Protein AF-A0A2E4V1V8-F1 (afdb_monomer)

Structure (mmCIF, N/CA/C/O backbone):
data_AF-A0A2E4V1V8-F1
#
_entry.id   AF-A0A2E4V1V8-F1
#
loop_
_atom_site.group_PDB
_atom_site.id
_atom_site.type_symbol
_atom_site.label_atom_id
_atom_site.label_alt_id
_atom_site.label_comp_id
_atom_site.label_asym_id
_atom_site.label_entity_id
_atom_site.label_seq_id
_atom_site.pdbx_PDB_ins_code
_atom_site.Cartn_x
_atom_site.Cartn_y
_atom_site.Cartn_z
_atom_site.occupancy
_atom_site.B_iso_or_equiv
_atom_site.auth_seq_id
_atom_site.auth_comp_id
_atom_site.auth_asym_id
_atom_site.auth_atom_id
_atom_site.pdbx_PDB_model_num
ATOM 1 N N . MET A 1 1 ? 84.608 50.220 -32.077 1.00 39.59 1 MET A N 1
ATOM 2 C CA . MET A 1 1 ? 83.499 50.861 -31.332 1.00 39.59 1 MET A CA 1
ATOM 3 C C . MET A 1 1 ? 82.183 50.387 -31.929 1.00 39.59 1 MET A C 1
ATOM 5 O O . MET A 1 1 ? 81.913 50.661 -33.087 1.00 39.59 1 MET A O 1
ATOM 9 N N . THR A 1 2 ? 81.424 49.592 -31.180 1.00 48.81 2 THR A N 1
ATOM 10 C CA . THR A 1 2 ? 80.242 48.841 -31.634 1.00 48.81 2 THR A CA 1
ATOM 11 C C . THR A 1 2 ? 78.989 49.343 -30.916 1.00 48.81 2 THR A C 1
ATOM 13 O O . THR A 1 2 ? 78.825 49.077 -29.731 1.00 48.81 2 THR A O 1
ATOM 16 N N . LYS A 1 3 ? 78.092 50.048 -31.620 1.00 48.25 3 LYS A N 1
ATOM 17 C CA . LYS A 1 3 ? 76.697 50.330 -31.212 1.00 48.25 3 LYS A CA 1
ATOM 18 C C . LYS A 1 3 ? 75.876 50.609 -32.482 1.00 48.25 3 LYS A C 1
ATOM 20 O O . LYS A 1 3 ? 76.350 51.350 -33.327 1.00 48.25 3 LYS A O 1
ATOM 25 N N . GLY A 1 4 ? 74.676 50.091 -32.718 1.00 43.56 4 GLY A N 1
ATOM 26 C CA . GLY A 1 4 ? 73.880 49.086 -32.028 1.00 43.56 4 GLY A CA 1
ATOM 27 C C . GLY A 1 4 ? 72.972 48.397 -33.056 1.00 43.56 4 GLY A C 1
ATOM 28 O O . GLY A 1 4 ? 72.560 48.998 -34.048 1.00 43.56 4 GLY A O 1
ATOM 29 N N . LYS A 1 5 ? 72.698 47.108 -32.847 1.00 47.44 5 LYS A N 1
ATOM 30 C CA . LYS A 1 5 ? 71.753 46.347 -33.668 1.00 47.44 5 LYS A CA 1
ATOM 31 C C . LYS A 1 5 ? 70.339 46.592 -33.137 1.00 47.44 5 LYS A C 1
ATOM 33 O O . LYS A 1 5 ? 70.083 46.373 -31.957 1.00 47.44 5 LYS A O 1
ATOM 38 N N . LYS A 1 6 ? 69.438 47.043 -34.014 1.00 55.75 6 LYS A N 1
ATOM 39 C CA . LYS A 1 6 ? 67.995 47.130 -33.757 1.00 55.75 6 LYS A CA 1
ATOM 40 C C . LYS A 1 6 ? 67.453 45.732 -33.427 1.00 55.75 6 LYS A C 1
ATOM 42 O O . LYS A 1 6 ? 67.661 44.795 -34.195 1.00 55.75 6 LYS A O 1
ATOM 47 N N . GLN A 1 7 ? 66.770 45.603 -32.292 1.00 52.16 7 GLN A N 1
ATOM 48 C CA . GLN A 1 7 ? 65.955 44.434 -31.958 1.00 52.16 7 GLN A CA 1
ATOM 49 C C . GLN A 1 7 ? 64.766 44.336 -32.928 1.00 52.16 7 GLN A C 1
ATOM 51 O O . GLN A 1 7 ? 64.113 45.352 -33.175 1.00 52.16 7 GLN A O 1
ATOM 56 N N . PRO A 1 8 ? 64.423 43.145 -33.445 1.00 49.66 8 PRO A N 1
ATOM 57 C CA . PRO A 1 8 ? 63.134 42.940 -34.080 1.00 49.66 8 PRO A CA 1
ATOM 58 C C . PRO A 1 8 ? 62.068 42.795 -32.985 1.00 49.66 8 PRO A C 1
ATOM 60 O O . PRO A 1 8 ? 62.047 41.807 -32.250 1.00 49.66 8 PRO A O 1
ATOM 63 N N . SER A 1 9 ? 61.181 43.785 -32.875 1.00 52.84 9 SER A N 1
ATOM 64 C CA . SER A 1 9 ? 59.944 43.653 -32.103 1.00 52.84 9 SER A CA 1
ATOM 65 C C . SER A 1 9 ? 59.024 42.687 -32.848 1.00 52.84 9 SER A C 1
ATOM 67 O O . SER A 1 9 ? 58.473 43.022 -33.896 1.00 52.84 9 SER A O 1
ATOM 69 N N . LYS A 1 10 ? 58.908 41.451 -32.356 1.00 51.06 10 LYS A N 1
ATOM 70 C CA . LYS A 1 10 ? 57.850 40.541 -32.796 1.00 51.06 10 LYS A CA 1
ATOM 71 C C . LYS A 1 10 ? 56.547 41.021 -32.165 1.00 51.06 10 LYS A C 1
ATOM 73 O O . LYS A 1 10 ? 56.337 40.819 -30.973 1.00 51.06 10 LYS A O 1
ATOM 78 N N . GLU A 1 11 ? 55.671 41.619 -32.968 1.00 54.16 11 GLU A N 1
ATOM 79 C CA . GLU A 1 11 ? 54.255 41.738 -32.619 1.00 54.16 11 GLU A CA 1
ATOM 80 C C . GLU A 1 11 ? 53.691 40.336 -32.370 1.00 54.16 11 GLU A C 1
ATOM 82 O O . GLU A 1 11 ? 53.541 39.518 -33.284 1.00 54.16 11 GLU A O 1
ATOM 87 N N . ILE A 1 12 ? 53.385 40.044 -31.110 1.00 51.62 12 ILE A N 1
ATOM 88 C CA . ILE A 1 12 ? 52.650 38.845 -30.730 1.00 51.62 12 ILE A CA 1
ATOM 89 C C . ILE A 1 12 ? 51.183 39.130 -31.052 1.00 51.62 12 ILE A C 1
ATOM 91 O O . ILE A 1 12 ? 50.457 39.697 -30.238 1.00 51.62 12 ILE A O 1
ATOM 95 N N . LYS A 1 13 ? 50.728 38.745 -32.248 1.00 56.00 13 LYS A N 1
ATOM 96 C CA . LYS A 1 13 ? 49.289 38.631 -32.512 1.00 56.00 13 LYS A CA 1
ATOM 97 C C . LYS A 1 13 ? 48.747 37.512 -31.628 1.00 56.00 13 LYS A C 1
ATOM 99 O O . LYS A 1 13 ? 49.014 36.336 -31.880 1.00 56.00 13 LYS A O 1
ATOM 104 N N . SER A 1 14 ? 48.019 37.874 -30.575 1.00 54.44 14 SER A N 1
ATOM 105 C CA . SER A 1 14 ? 47.290 36.909 -29.762 1.00 54.44 14 SER A CA 1
ATOM 106 C C . SER A 1 14 ? 46.257 36.214 -30.651 1.00 54.44 14 SER A C 1
ATOM 108 O O . SER A 1 14 ? 45.381 36.832 -31.253 1.00 54.44 14 SER A O 1
ATOM 110 N N . LYS A 1 15 ? 46.398 34.898 -30.794 1.00 56.84 15 LYS A N 1
ATOM 111 C CA . LYS A 1 15 ? 45.421 34.068 -31.490 1.00 56.84 15 LYS A CA 1
ATOM 112 C C . LYS A 1 15 ? 44.255 33.868 -30.526 1.00 56.84 15 LYS A C 1
ATOM 114 O O . LYS A 1 15 ? 44.329 33.045 -29.621 1.00 56.84 15 LYS A O 1
ATOM 119 N N . THR A 1 16 ? 43.227 34.702 -30.645 1.00 59.53 16 THR A N 1
ATOM 120 C CA . THR A 1 16 ? 42.048 34.630 -29.779 1.00 59.53 16 THR A CA 1
ATOM 121 C C . THR A 1 16 ? 41.266 33.360 -30.110 1.00 59.53 16 THR A C 1
ATOM 123 O O . THR A 1 16 ? 40.600 33.286 -31.142 1.00 59.53 16 THR A O 1
ATOM 126 N N . ASP A 1 17 ? 41.344 32.351 -29.241 1.00 64.06 17 ASP A N 1
ATOM 127 C CA . ASP A 1 17 ? 40.591 31.096 -29.355 1.00 64.06 17 ASP A CA 1
ATOM 128 C C . ASP A 1 17 ? 39.102 31.314 -29.013 1.00 64.06 17 ASP A C 1
ATOM 130 O O . ASP A 1 17 ? 38.576 30.886 -27.983 1.00 64.06 17 ASP A O 1
ATOM 134 N N . ASN A 1 18 ? 38.405 31.986 -29.926 1.00 64.00 18 ASN A N 1
ATOM 135 C CA . ASN A 1 18 ? 36.972 32.305 -29.916 1.00 64.00 18 ASN A CA 1
ATOM 136 C C . ASN A 1 18 ? 36.032 31.090 -29.762 1.00 64.00 18 ASN A C 1
ATOM 138 O O . ASN A 1 18 ? 34.870 31.248 -29.383 1.00 64.00 18 ASN A O 1
ATOM 142 N N . LYS A 1 19 ? 36.526 29.869 -30.001 1.00 70.50 19 LYS A N 1
ATOM 143 C CA . LYS A 1 19 ? 35.759 28.621 -29.847 1.00 70.50 19 LYS A CA 1
ATOM 144 C C . LYS A 1 19 ? 35.296 28.379 -28.410 1.00 70.50 19 LYS A C 1
ATOM 146 O O . LYS A 1 19 ? 34.193 27.880 -28.205 1.00 70.50 19 LYS A O 1
ATOM 151 N N . LYS A 1 20 ? 36.110 28.748 -27.413 1.00 72.06 20 LYS A N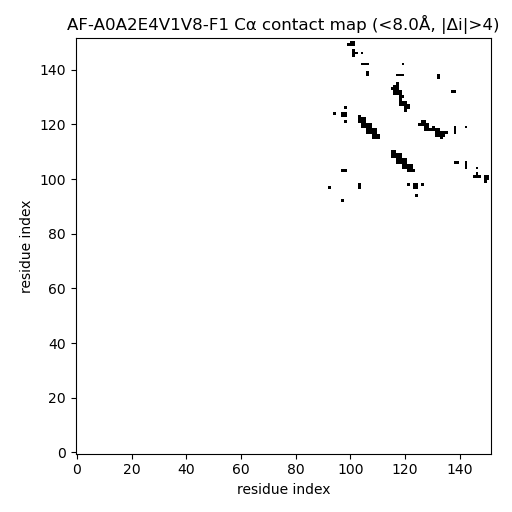 1
ATOM 152 C CA . LYS A 1 20 ? 35.753 28.568 -25.995 1.00 72.06 20 LYS A CA 1
ATOM 153 C C . LYS A 1 20 ? 34.647 29.538 -25.582 1.00 72.06 20 LYS A C 1
ATOM 155 O O . LYS A 1 20 ? 33.688 29.125 -24.944 1.00 72.06 20 LYS A O 1
ATOM 160 N N . THR A 1 21 ? 34.728 30.794 -26.016 1.00 76.88 21 THR A N 1
ATOM 161 C CA . THR A 1 21 ? 33.685 31.804 -25.776 1.00 76.88 21 THR A CA 1
ATOM 162 C C . THR A 1 21 ? 32.359 31.406 -26.420 1.00 76.88 21 THR A C 1
ATOM 164 O O . THR A 1 21 ? 31.319 31.491 -25.774 1.00 76.88 21 THR A O 1
ATOM 167 N N . PHE A 1 22 ? 32.392 30.898 -27.656 1.00 79.31 22 PHE A N 1
ATOM 168 C CA . PHE A 1 22 ? 31.198 30.384 -28.330 1.00 79.31 22 PHE A CA 1
ATOM 169 C C . PHE A 1 22 ? 30.562 29.208 -27.569 1.00 79.31 22 PHE A C 1
ATOM 171 O O . PHE A 1 22 ? 29.348 29.182 -27.375 1.00 79.31 22 PHE A O 1
ATOM 178 N N . LEU A 1 23 ? 31.380 28.281 -27.056 1.00 81.75 23 LEU A N 1
ATOM 179 C CA . LEU A 1 23 ? 30.907 27.158 -26.243 1.00 81.75 23 LEU A CA 1
ATOM 180 C C . LEU A 1 23 ? 30.191 27.628 -24.965 1.00 81.75 23 LEU A C 1
ATOM 182 O O . LEU A 1 23 ? 29.126 27.107 -24.637 1.00 81.75 23 LEU A O 1
ATOM 186 N N . PHE A 1 24 ? 30.734 28.636 -24.275 1.00 83.94 24 PHE A N 1
ATOM 187 C CA . PHE A 1 24 ? 30.090 29.217 -23.092 1.00 83.94 24 PHE A CA 1
ATOM 188 C C . PHE A 1 24 ? 28.742 29.867 -23.424 1.00 83.94 24 PHE A C 1
ATOM 190 O O . PHE A 1 24 ? 27.778 29.672 -22.687 1.00 83.94 24 PHE A O 1
ATOM 197 N N . ILE A 1 25 ? 28.644 30.580 -24.550 1.00 85.12 25 ILE A N 1
ATOM 198 C CA . ILE A 1 25 ? 27.388 31.205 -24.991 1.00 85.12 25 ILE A CA 1
ATOM 199 C C . ILE A 1 25 ? 26.326 30.137 -25.293 1.00 85.12 25 ILE A C 1
ATOM 201 O O . ILE A 1 25 ? 25.189 30.254 -24.829 1.00 85.12 25 ILE A O 1
ATOM 205 N N . CYS A 1 26 ? 26.690 29.060 -25.997 1.00 84.25 26 CYS A N 1
ATOM 206 C CA . CYS A 1 26 ? 25.779 27.938 -26.238 1.00 84.25 26 CYS A CA 1
ATOM 207 C C . CYS A 1 26 ? 25.318 27.272 -24.934 1.00 84.25 26 CYS A C 1
ATOM 209 O O . CYS A 1 26 ? 24.136 26.957 -24.798 1.00 84.25 26 CYS A O 1
ATOM 211 N N . LEU A 1 27 ? 26.215 27.094 -23.960 1.00 87.44 27 LEU A N 1
ATOM 212 C CA . LEU A 1 27 ? 25.874 26.477 -22.677 1.00 87.44 27 LEU A CA 1
ATOM 213 C C . LEU A 1 27 ? 24.867 27.324 -21.879 1.00 87.44 27 LEU A C 1
ATOM 215 O O . LEU A 1 27 ? 23.906 26.784 -21.329 1.00 87.44 27 LEU A O 1
ATOM 219 N N . ILE A 1 28 ? 25.045 28.650 -21.871 1.00 89.69 28 ILE A N 1
ATOM 220 C CA . ILE A 1 28 ? 24.124 29.589 -21.211 1.00 89.69 28 ILE A CA 1
ATOM 221 C C . ILE A 1 28 ? 22.740 29.548 -21.872 1.00 89.69 28 ILE A C 1
ATOM 223 O O . ILE A 1 28 ? 21.731 29.501 -21.168 1.00 89.69 28 ILE A O 1
ATOM 227 N N . LEU A 1 29 ? 22.673 29.498 -23.208 1.00 88.69 29 LEU A N 1
ATOM 228 C CA . LEU A 1 29 ? 21.404 29.410 -23.941 1.00 88.69 29 LEU A CA 1
ATOM 229 C C . LEU A 1 29 ? 20.640 28.115 -23.634 1.00 88.69 29 LEU A C 1
ATOM 231 O O . LEU A 1 29 ? 19.439 28.162 -23.368 1.00 88.69 29 LEU A O 1
ATOM 235 N N . ILE A 1 30 ? 21.328 26.970 -23.615 1.00 88.31 30 ILE A N 1
ATOM 236 C CA . ILE A 1 30 ? 20.711 25.669 -23.302 1.00 88.31 30 ILE A CA 1
ATOM 237 C C . ILE A 1 30 ? 20.197 25.653 -21.856 1.00 88.31 30 ILE A C 1
ATOM 239 O O . ILE A 1 30 ? 19.065 25.233 -21.606 1.00 88.31 30 ILE A O 1
ATOM 243 N N . SER A 1 31 ? 20.988 26.170 -20.910 1.00 85.75 31 SER A N 1
ATOM 244 C CA . SER A 1 31 ? 20.575 26.283 -19.507 1.00 85.75 31 SER A CA 1
ATOM 245 C C . SER A 1 31 ? 19.377 27.223 -19.331 1.00 85.75 31 SER A C 1
ATOM 247 O O . SER A 1 31 ? 18.470 26.923 -18.553 1.00 85.75 31 SER A O 1
ATOM 249 N N . GLY A 1 32 ? 19.346 28.344 -20.058 1.00 85.94 32 GLY A N 1
ATOM 250 C CA . GLY A 1 32 ? 18.235 29.296 -20.028 1.00 85.94 32 GLY A CA 1
ATOM 251 C C . GLY A 1 32 ? 16.935 28.693 -20.562 1.00 85.94 32 GLY A C 1
ATOM 252 O O . GLY A 1 32 ? 15.891 28.805 -19.919 1.00 85.94 32 GLY A O 1
ATOM 253 N N . LEU A 1 33 ? 16.997 27.982 -21.692 1.00 88.44 33 LEU A N 1
ATOM 254 C CA . LEU A 1 33 ? 15.836 27.298 -22.271 1.00 88.44 33 LEU A CA 1
ATOM 255 C C . LEU A 1 33 ? 15.286 26.207 -21.342 1.00 88.44 33 LEU A C 1
ATOM 257 O O . LEU A 1 33 ? 14.069 26.108 -21.177 1.00 88.44 33 LEU A O 1
ATOM 261 N N . ALA A 1 34 ? 16.157 25.431 -20.689 1.00 86.69 34 ALA A N 1
ATOM 262 C CA . ALA A 1 34 ? 15.745 24.417 -19.719 1.00 86.69 34 ALA A CA 1
ATOM 263 C C . ALA A 1 34 ? 15.035 25.032 -18.499 1.00 86.69 34 ALA A C 1
ATOM 265 O O . ALA A 1 34 ? 13.995 24.528 -18.069 1.00 86.69 34 ALA A O 1
ATOM 266 N N . ALA A 1 35 ? 15.545 26.150 -17.973 1.00 84.75 35 ALA A N 1
ATOM 267 C CA . ALA A 1 35 ? 14.912 26.865 -16.866 1.00 84.75 35 ALA A CA 1
ATOM 268 C C . ALA A 1 35 ? 13.527 27.416 -17.251 1.00 84.75 35 ALA A C 1
ATOM 270 O O . ALA A 1 35 ? 12.564 27.243 -16.504 1.00 84.75 35 ALA A O 1
ATOM 271 N N . ILE A 1 36 ? 13.396 28.014 -18.441 1.00 83.88 36 ILE A N 1
ATOM 272 C CA . ILE A 1 36 ? 12.108 28.515 -18.950 1.00 83.88 36 ILE A CA 1
ATOM 273 C C . ILE A 1 36 ? 11.114 27.362 -19.151 1.00 83.88 36 ILE A C 1
ATOM 275 O O . ILE A 1 36 ? 9.944 27.492 -18.788 1.00 83.88 36 ILE A O 1
ATOM 279 N N . TYR A 1 37 ? 11.566 26.221 -19.677 1.00 86.12 37 TYR A N 1
ATOM 280 C CA . TYR A 1 37 ? 10.733 25.027 -19.845 1.00 86.12 37 TYR A CA 1
ATOM 281 C C . TYR A 1 37 ? 10.219 24.486 -18.502 1.00 86.12 37 TYR A C 1
ATOM 283 O O . TYR A 1 37 ? 9.035 24.175 -18.380 1.00 86.12 37 TYR A O 1
ATOM 291 N N . LEU A 1 38 ? 11.072 24.438 -17.474 1.00 79.25 38 LEU A N 1
ATOM 292 C CA . LEU A 1 38 ? 10.676 24.025 -16.123 1.00 79.25 38 LEU A CA 1
ATOM 293 C C . LEU A 1 38 ? 9.661 24.981 -15.486 1.00 79.25 38 LEU A C 1
ATOM 295 O O . LEU A 1 38 ? 8.727 24.522 -14.834 1.00 79.25 38 LEU A O 1
ATOM 299 N N . ILE A 1 39 ? 9.811 26.293 -15.688 1.00 78.94 39 ILE A N 1
ATOM 300 C CA . ILE A 1 39 ? 8.860 27.291 -15.173 1.00 78.94 39 ILE A CA 1
ATOM 301 C C . ILE A 1 39 ? 7.512 27.171 -15.889 1.00 78.94 39 ILE A C 1
ATOM 303 O O . ILE A 1 39 ? 6.471 27.162 -15.236 1.00 78.94 39 ILE A O 1
ATOM 307 N N . LYS A 1 40 ? 7.518 27.037 -17.220 1.00 76.19 40 LYS A N 1
ATOM 308 C CA . LYS A 1 40 ? 6.293 26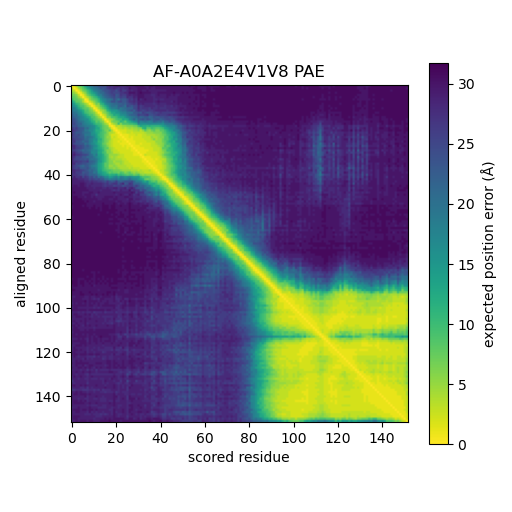.951 -18.028 1.00 76.19 40 LYS A CA 1
ATOM 309 C C . LYS A 1 40 ? 5.515 25.656 -17.785 1.00 76.19 40 LYS A C 1
ATOM 311 O O . LYS A 1 40 ? 4.289 25.667 -17.827 1.00 76.19 40 LYS A O 1
ATOM 316 N N . ASN A 1 41 ? 6.221 24.565 -17.499 1.00 70.00 41 ASN A N 1
ATOM 317 C CA . ASN A 1 41 ? 5.614 23.266 -17.217 1.00 70.00 41 ASN A CA 1
ATOM 318 C C . ASN A 1 41 ? 5.399 23.011 -15.727 1.00 70.00 41 ASN A C 1
ATOM 320 O O . ASN A 1 41 ? 5.002 21.904 -15.358 1.00 70.00 41 ASN A O 1
ATOM 324 N N . LYS A 1 42 ? 5.659 24.000 -14.863 1.00 65.62 42 LYS A N 1
ATOM 325 C CA . LYS A 1 42 ? 5.340 23.871 -13.447 1.00 65.62 42 LYS A CA 1
ATOM 326 C C . LYS A 1 42 ? 3.815 23.741 -13.337 1.00 65.62 42 LYS A C 1
ATOM 328 O O . LYS A 1 42 ? 3.107 24.673 -13.723 1.00 65.62 42 LYS A O 1
ATOM 333 N N . PRO A 1 43 ? 3.278 22.606 -12.857 1.00 58.81 43 PRO A N 1
ATOM 334 C CA . PRO A 1 43 ? 1.846 22.493 -12.652 1.00 58.81 43 PRO A CA 1
ATOM 335 C C . PRO A 1 43 ? 1.439 23.561 -11.637 1.00 58.81 43 PRO A C 1
ATOM 337 O O . PRO A 1 43 ? 2.063 23.682 -10.582 1.00 58.81 43 PRO A O 1
ATOM 340 N N . SER A 1 44 ? 0.429 24.363 -11.982 1.00 57.72 44 SER A N 1
ATOM 341 C CA . SER A 1 44 ? -0.208 25.284 -11.043 1.00 57.72 44 SER A CA 1
ATOM 342 C C . SER A 1 44 ? -0.551 24.491 -9.782 1.00 57.72 44 SER A C 1
ATOM 344 O O . SER A 1 44 ? -1.297 23.510 -9.854 1.00 57.72 44 SER A O 1
ATOM 346 N N . GLU A 1 45 ? 0.043 24.866 -8.646 1.00 56.50 45 GLU A N 1
ATOM 347 C CA . GLU A 1 45 ? -0.405 24.398 -7.341 1.00 56.50 45 GLU A CA 1
ATOM 348 C C . GLU A 1 45 ? -1.851 24.867 -7.196 1.00 56.50 45 GLU A C 1
ATOM 350 O O . GLU A 1 45 ? -2.134 26.010 -6.840 1.00 56.50 45 GLU A O 1
ATOM 355 N N . LYS A 1 46 ? -2.791 23.985 -7.546 1.00 49.12 46 LYS A N 1
ATOM 356 C CA . LYS A 1 46 ? -4.180 24.145 -7.153 1.00 49.12 46 LYS A CA 1
ATOM 357 C C . LYS A 1 46 ? -4.177 24.103 -5.634 1.00 49.12 46 LYS A C 1
ATOM 359 O O . LYS A 1 46 ? -4.097 23.023 -5.051 1.00 49.12 46 LYS A O 1
ATOM 364 N N . ASN A 1 47 ? -4.261 25.273 -5.010 1.00 52.66 47 ASN A N 1
ATOM 365 C CA . ASN A 1 47 ? -4.733 25.394 -3.642 1.00 52.66 47 ASN A CA 1
ATOM 366 C C . ASN A 1 47 ? -6.083 24.672 -3.599 1.00 52.66 47 ASN A C 1
ATOM 368 O O . ASN A 1 47 ? -7.078 25.172 -4.122 1.00 52.66 47 ASN A O 1
ATOM 372 N N . GLN A 1 48 ? -6.102 23.445 -3.077 1.00 44.94 48 GLN A N 1
ATOM 373 C CA . GLN A 1 48 ? -7.346 22.765 -2.752 1.00 44.94 48 GLN A CA 1
ATOM 374 C C . GLN A 1 48 ? -7.970 23.547 -1.599 1.00 44.94 48 GLN A C 1
ATOM 376 O O . GLN A 1 48 ? -7.646 23.317 -0.437 1.00 44.94 48 GLN A O 1
ATOM 381 N N . SER A 1 49 ? -8.834 24.505 -1.937 1.00 47.28 49 SER A N 1
ATOM 382 C CA . SER A 1 49 ? -9.863 24.957 -1.014 1.00 47.28 49 SER A CA 1
ATOM 383 C C . SER A 1 49 ? -10.794 23.771 -0.820 1.00 47.28 49 SER A C 1
ATOM 385 O O . SER A 1 49 ? -11.445 23.323 -1.763 1.00 47.28 49 SER A O 1
ATOM 387 N N . PHE A 1 50 ? -10.776 23.196 0.375 1.00 47.12 50 PHE A N 1
ATOM 388 C CA . PHE A 1 50 ? -11.862 22.334 0.799 1.00 47.12 50 PHE A CA 1
ATOM 389 C C . PHE A 1 50 ? -12.995 23.271 1.200 1.00 47.12 50 PHE A C 1
ATOM 391 O O . PHE A 1 50 ? -12.906 23.910 2.248 1.00 47.12 50 PHE A O 1
ATOM 398 N N . ASP A 1 51 ? -14.025 23.367 0.361 1.00 43.03 51 ASP A N 1
ATOM 399 C CA . ASP A 1 51 ? -15.320 23.853 0.820 1.00 43.03 51 ASP A CA 1
ATOM 400 C C . ASP A 1 51 ? -15.784 22.892 1.915 1.00 43.03 51 ASP A C 1
ATOM 402 O O . ASP A 1 51 ? -16.013 21.701 1.693 1.00 43.03 51 ASP A O 1
ATOM 406 N N . ILE A 1 52 ? -15.792 23.396 3.144 1.00 43.06 52 ILE A N 1
ATOM 407 C CA . ILE A 1 52 ? -16.452 22.735 4.256 1.00 43.06 52 ILE A CA 1
ATOM 408 C C . ILE A 1 52 ? -17.923 23.072 4.062 1.00 43.06 52 ILE A C 1
ATOM 410 O O . ILE A 1 52 ? -18.338 24.183 4.386 1.00 43.06 52 ILE A O 1
ATOM 414 N N . ASP A 1 53 ? -18.684 22.130 3.506 1.00 40.56 53 ASP A N 1
ATOM 415 C CA . ASP A 1 53 ? -20.142 22.209 3.516 1.00 40.56 53 ASP A CA 1
ATOM 416 C C . ASP A 1 53 ? -20.598 22.503 4.958 1.00 40.56 53 ASP A C 1
ATOM 418 O O . ASP A 1 53 ? -20.228 21.756 5.880 1.00 40.56 53 ASP A O 1
ATOM 422 N N . PRO A 1 54 ? -21.362 23.585 5.207 1.00 45.03 54 PRO A N 1
ATOM 423 C CA . PRO A 1 54 ? -22.020 23.751 6.487 1.00 45.03 54 PRO A CA 1
ATOM 424 C C . PRO A 1 54 ? -23.002 22.591 6.620 1.00 45.03 54 PRO A C 1
ATOM 426 O O . PRO A 1 54 ? -23.952 22.470 5.854 1.00 4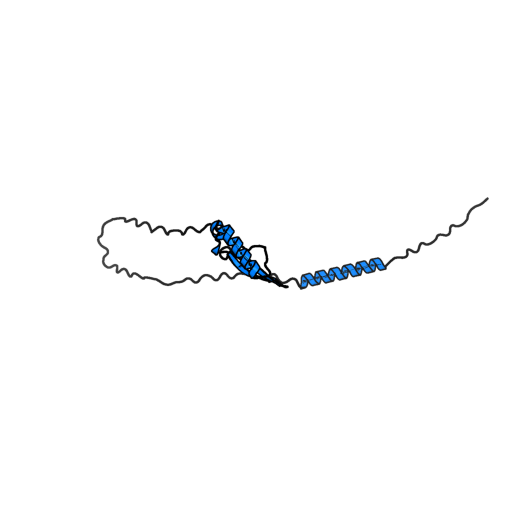5.03 54 PRO A O 1
ATOM 429 N N . ILE A 1 55 ? -22.713 21.700 7.568 1.00 45.72 55 ILE A N 1
ATOM 430 C CA . ILE A 1 55 ? -23.595 20.603 7.954 1.00 45.72 55 ILE A CA 1
ATOM 431 C C . ILE A 1 55 ? -24.977 21.202 8.186 1.00 45.72 55 ILE A C 1
ATOM 433 O O . ILE A 1 55 ? -25.145 22.031 9.081 1.00 45.72 55 ILE A O 1
ATOM 437 N N . GLU A 1 56 ? -25.915 20.780 7.341 1.00 38.53 56 GLU A N 1
ATOM 438 C CA . GLU A 1 56 ? -27.329 21.108 7.402 1.00 38.53 56 GLU A CA 1
ATOM 439 C C . GLU A 1 56 ? -27.814 21.050 8.853 1.00 38.53 56 GLU A C 1
ATOM 441 O O . GLU A 1 56 ? -27.711 20.025 9.538 1.00 38.53 56 GLU A O 1
ATOM 446 N N . GLU A 1 57 ? -28.337 22.182 9.323 1.00 40.16 57 GLU A N 1
ATOM 447 C CA . GLU A 1 57 ? -29.238 22.228 10.460 1.00 40.16 57 GLU A CA 1
ATOM 448 C C . GLU A 1 57 ? -30.400 21.279 10.170 1.00 40.16 57 GLU A C 1
ATOM 450 O O . GLU A 1 57 ? -31.338 21.603 9.443 1.00 40.16 57 GLU A O 1
ATOM 455 N N . ILE A 1 58 ? -30.361 20.093 10.773 1.00 35.66 58 ILE A N 1
ATOM 456 C CA . ILE A 1 58 ? -31.562 19.285 10.955 1.00 35.66 58 ILE A CA 1
ATOM 457 C C . ILE A 1 58 ? -32.374 19.978 12.052 1.00 35.66 58 ILE A C 1
ATOM 459 O O . ILE A 1 58 ? -32.313 19.634 13.234 1.00 35.66 58 ILE A O 1
ATOM 463 N N . SER A 1 59 ? -33.099 21.011 11.627 1.00 44.72 59 SER A N 1
ATOM 464 C CA . SER A 1 59 ? -34.368 21.406 12.215 1.00 44.72 59 SER A CA 1
ATOM 465 C C . SER A 1 59 ? -35.327 20.228 12.073 1.00 44.72 59 SER A C 1
ATOM 467 O O . SER A 1 59 ? -35.471 19.690 10.976 1.00 44.72 59 SER A O 1
ATOM 469 N N . ASN A 1 60 ? -35.888 19.778 13.196 1.00 42.28 60 ASN A N 1
ATOM 470 C CA . ASN A 1 60 ? -37.256 19.273 13.351 1.00 42.28 60 ASN A CA 1
ATOM 471 C C . ASN A 1 60 ? -37.359 18.545 14.694 1.00 42.28 60 ASN A C 1
ATOM 473 O O . ASN A 1 60 ? -36.884 17.418 14.835 1.00 42.28 60 ASN A O 1
ATOM 477 N N . ASN A 1 61 ? -37.945 19.226 15.682 1.00 37.56 61 ASN A N 1
ATOM 478 C CA . ASN A 1 61 ? -38.987 18.707 16.576 1.00 37.56 61 ASN A CA 1
ATOM 479 C C . ASN A 1 61 ? -39.329 19.789 17.612 1.00 37.56 61 ASN A C 1
ATOM 481 O O . ASN A 1 61 ? -38.971 19.687 18.786 1.00 37.56 61 ASN A O 1
ATOM 485 N N . ASP A 1 62 ? -40.038 20.825 17.162 1.00 34.50 62 ASP A N 1
ATOM 486 C CA . ASP A 1 62 ? -40.773 21.715 18.057 1.00 34.50 62 ASP A CA 1
ATOM 487 C C . ASP A 1 62 ? -41.989 20.959 18.604 1.00 34.50 62 ASP A C 1
ATOM 489 O O . ASP A 1 62 ? -43.014 20.796 17.945 1.00 34.50 62 ASP A O 1
ATOM 493 N N . SER A 1 63 ? -41.871 20.481 19.839 1.00 41.53 63 SER A N 1
ATOM 494 C CA . SER A 1 63 ? -43.026 20.163 20.674 1.00 41.53 63 SER A CA 1
ATOM 495 C C . SER A 1 63 ? -43.500 21.468 21.311 1.00 41.53 63 SER A C 1
ATOM 497 O O . SER A 1 63 ? -43.054 21.829 22.402 1.00 41.53 63 SER A O 1
ATOM 499 N N . ILE A 1 64 ? -44.401 22.182 20.636 1.00 45.16 64 ILE A N 1
ATOM 500 C CA . ILE A 1 64 ? -45.155 23.281 21.247 1.00 45.16 64 ILE A CA 1
ATOM 501 C C . ILE A 1 64 ? -46.060 22.666 22.319 1.00 45.16 64 ILE A C 1
ATOM 503 O O . ILE A 1 64 ? -47.071 22.041 22.009 1.00 45.16 64 ILE A O 1
ATOM 507 N N . ILE A 1 65 ? -45.688 22.826 23.589 1.00 50.28 65 ILE A N 1
ATOM 508 C CA . ILE A 1 65 ? -46.589 22.571 24.714 1.00 50.28 65 ILE A CA 1
ATOM 509 C C . ILE A 1 65 ? -47.345 23.878 24.955 1.00 50.28 65 ILE A C 1
ATOM 511 O O . ILE A 1 65 ? -46.814 24.818 25.545 1.00 50.28 65 ILE A O 1
ATOM 515 N N . THR A 1 66 ? -48.579 23.955 24.467 1.00 45.50 66 THR A N 1
ATOM 516 C CA . THR A 1 66 ? -49.547 24.978 24.866 1.00 45.50 66 THR A CA 1
ATOM 517 C C . THR A 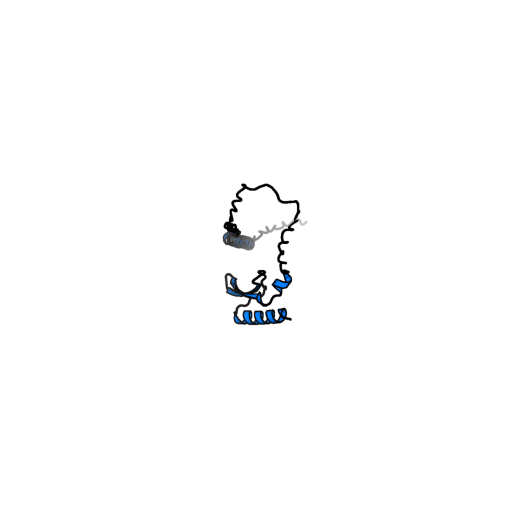1 66 ? -49.941 24.730 26.321 1.00 45.50 66 THR A C 1
ATOM 519 O O . THR A 1 66 ? -50.703 23.817 26.626 1.00 45.50 66 THR A O 1
ATOM 522 N N . ILE A 1 67 ? -49.389 25.526 27.237 1.00 48.22 67 ILE A N 1
ATOM 523 C CA . ILE A 1 67 ? -49.813 25.538 28.640 1.00 48.22 67 ILE A CA 1
ATOM 524 C C . ILE A 1 67 ? -51.029 26.466 28.738 1.00 48.22 67 ILE A C 1
ATOM 526 O O . ILE A 1 67 ? -50.904 27.679 28.584 1.00 48.22 67 ILE A O 1
ATOM 530 N N . ASP A 1 68 ? -52.202 25.879 28.965 1.00 42.22 68 ASP A N 1
ATOM 531 C CA . ASP A 1 68 ? -53.435 26.584 29.323 1.00 42.22 68 ASP A CA 1
ATOM 532 C C . ASP A 1 68 ? -53.265 27.198 30.726 1.00 42.22 68 ASP A C 1
ATOM 534 O O . ASP A 1 68 ? -53.083 26.493 31.720 1.00 42.22 68 ASP A O 1
ATOM 538 N N . THR A 1 69 ? -53.241 28.528 30.810 1.00 49.88 69 THR A N 1
ATOM 539 C CA . THR A 1 69 ? -52.919 29.299 32.024 1.00 49.88 69 THR A CA 1
ATOM 540 C C . THR A 1 69 ? -54.109 29.516 32.964 1.00 49.88 69 THR A C 1
ATOM 542 O O . THR A 1 69 ? -54.046 30.351 33.865 1.00 49.88 69 THR A O 1
ATOM 545 N N . SER A 1 70 ? -55.200 28.763 32.828 1.00 48.12 70 SER A N 1
ATOM 546 C CA . SER A 1 70 ? -56.443 29.039 33.564 1.00 48.12 70 SER A CA 1
ATOM 547 C C . SER A 1 70 ? -56.496 28.579 35.033 1.00 48.12 70 SER A C 1
ATOM 549 O O . SER A 1 70 ? -57.503 28.820 35.698 1.00 48.12 70 SER A O 1
ATOM 551 N N . LYS A 1 71 ? -55.441 27.974 35.602 1.00 49.44 71 LYS A N 1
ATOM 552 C CA . LYS A 1 71 ? -55.416 27.586 37.031 1.00 49.44 71 LYS A CA 1
ATOM 553 C C . LYS A 1 71 ? -54.047 27.772 37.677 1.00 49.44 71 LYS A C 1
ATOM 555 O O . LYS A 1 71 ? -53.378 26.814 38.047 1.00 49.44 71 LYS A O 1
ATOM 560 N N . LEU A 1 72 ? -53.644 29.026 37.843 1.00 45.25 72 LEU A N 1
ATOM 561 C CA . LEU A 1 72 ? -52.502 29.390 38.675 1.00 45.25 72 LEU A CA 1
ATOM 562 C C . LEU A 1 72 ? -53.012 29.857 40.039 1.00 45.25 72 LEU A C 1
ATOM 564 O O . LEU A 1 72 ? -53.188 31.049 40.241 1.00 45.25 72 LEU A O 1
ATOM 568 N N . ASN A 1 73 ? -53.317 28.931 40.947 1.00 46.25 73 ASN A N 1
ATOM 569 C CA . ASN A 1 73 ? -53.368 29.219 42.380 1.00 46.25 73 ASN A CA 1
ATOM 570 C C . ASN A 1 73 ? -53.269 27.911 43.162 1.00 46.25 73 ASN A C 1
ATOM 572 O O . ASN A 1 73 ? -54.097 27.026 42.979 1.00 46.25 73 ASN A O 1
ATOM 576 N N . GLN A 1 74 ? -52.289 27.874 44.068 1.00 49.16 74 GLN A N 1
ATOM 577 C CA . GLN A 1 74 ? -51.921 26.774 44.963 1.00 49.16 74 GLN A CA 1
ATOM 578 C C . GLN A 1 74 ? -51.125 25.661 44.278 1.00 49.16 74 GLN A C 1
ATOM 580 O O . GLN A 1 74 ? -51.692 24.813 43.607 1.00 49.16 74 GLN A O 1
ATOM 585 N N . ILE A 1 75 ? -49.806 25.667 44.481 1.00 39.00 75 ILE A N 1
ATOM 586 C CA . ILE A 1 75 ? -49.085 24.577 45.153 1.00 39.00 75 ILE A CA 1
ATOM 587 C C . ILE A 1 75 ? -47.729 25.130 45.624 1.00 39.00 75 ILE A C 1
ATOM 589 O O . ILE A 1 75 ? -46.939 25.681 44.863 1.00 39.00 75 ILE A O 1
ATOM 593 N N . GLU A 1 76 ? -47.601 25.048 46.940 1.00 37.50 76 GLU A N 1
ATOM 594 C CA . GLU A 1 76 ? -46.449 24.927 47.828 1.00 37.50 76 GLU A CA 1
ATOM 595 C C . GLU A 1 76 ? -45.032 24.826 47.232 1.00 37.50 76 GLU A C 1
ATOM 597 O O . GLU A 1 76 ? -44.751 24.140 46.253 1.00 37.50 76 GLU A O 1
ATOM 602 N N . VAL A 1 77 ? -44.129 25.515 47.928 1.00 48.44 77 VAL A N 1
ATOM 603 C CA . VAL A 1 77 ? -42.683 25.564 47.728 1.00 48.44 77 VAL A CA 1
ATOM 604 C C . VAL A 1 77 ? -42.067 24.188 47.976 1.00 48.44 77 VAL A C 1
ATOM 606 O O . VAL A 1 77 ? -41.901 23.775 49.118 1.00 48.44 77 VAL A O 1
ATOM 609 N N . GLU A 1 78 ? -41.617 23.531 46.915 1.00 39.91 78 GLU A N 1
ATOM 610 C CA . GLU A 1 78 ? -40.497 22.598 46.997 1.00 39.91 78 GLU A CA 1
ATOM 611 C C . GLU A 1 78 ? -39.584 22.880 45.800 1.00 39.91 78 GLU A C 1
ATOM 613 O O . GLU A 1 78 ? -39.874 22.515 44.659 1.00 39.91 78 GLU A O 1
ATOM 618 N N . GLU A 1 79 ? -38.488 23.608 46.042 1.00 46.12 79 GLU A N 1
ATOM 619 C CA . GLU A 1 79 ? -37.405 23.771 45.073 1.00 46.12 79 GLU A CA 1
ATOM 620 C C . GLU A 1 79 ? -36.748 22.404 44.829 1.00 46.12 79 GLU A C 1
ATOM 622 O O . GLU A 1 79 ? -35.688 22.068 45.361 1.00 46.12 79 GLU A O 1
ATOM 627 N N . LEU A 1 80 ? -37.368 21.593 43.975 1.00 43.06 80 LEU A N 1
ATOM 628 C CA . LEU A 1 80 ? -36.689 20.505 43.296 1.00 43.06 80 LEU A CA 1
ATOM 629 C C . LEU A 1 80 ? -35.667 21.138 42.351 1.00 43.06 80 LEU A C 1
ATOM 631 O O . LEU A 1 80 ? -35.949 21.428 41.189 1.00 43.06 80 LEU A O 1
ATOM 635 N N . ILE A 1 81 ? -34.449 21.346 42.855 1.00 48.66 81 ILE A N 1
ATOM 636 C CA . ILE A 1 81 ? -33.266 21.606 42.034 1.00 48.66 81 ILE A CA 1
ATOM 637 C C . ILE A 1 81 ? -33.034 20.349 41.181 1.00 48.66 81 ILE A C 1
ATOM 639 O O . ILE A 1 81 ? -32.236 19.467 41.517 1.00 48.66 81 ILE A O 1
ATOM 643 N N . VAL A 1 82 ? -33.749 20.248 40.059 1.00 50.97 82 VAL A N 1
ATOM 644 C CA . VAL A 1 82 ? -33.508 19.252 39.019 1.00 50.97 82 VAL A CA 1
ATOM 645 C C . VAL A 1 82 ? -32.164 19.603 38.395 1.00 50.97 82 VAL A C 1
ATOM 647 O O . VAL A 1 82 ? -32.063 20.405 37.467 1.00 50.97 82 VAL A O 1
ATOM 650 N N . LYS A 1 83 ? -31.086 19.025 38.934 1.00 63.50 83 LYS A N 1
ATOM 651 C CA . LYS A 1 83 ? -29.774 19.080 38.285 1.00 63.50 83 LYS A CA 1
ATOM 652 C C . LYS A 1 83 ? -29.951 18.503 36.876 1.00 63.50 83 LYS A C 1
ATOM 654 O O . LYS A 1 83 ? -30.340 17.337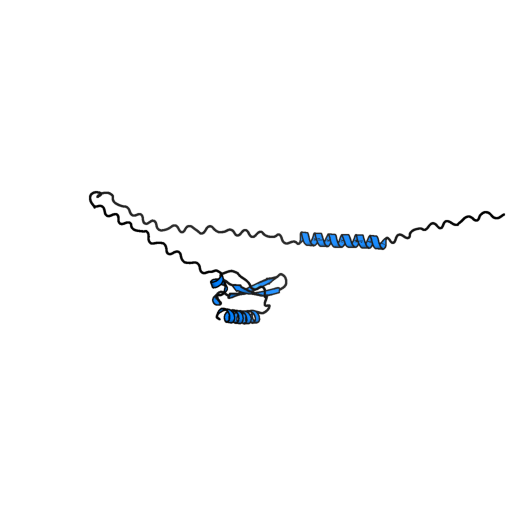 36.769 1.00 63.50 83 LYS A O 1
ATOM 659 N N . PRO A 1 84 ? -29.660 19.261 35.802 1.00 60.72 84 PRO A N 1
ATOM 660 C CA . PRO A 1 84 ? -29.774 18.726 34.457 1.00 60.72 84 PRO A CA 1
ATOM 661 C C . PRO A 1 84 ? -28.886 17.479 34.358 1.00 60.72 84 PRO A C 1
ATOM 663 O O . PRO A 1 84 ? -27.762 17.491 34.885 1.00 60.72 84 PRO A O 1
ATOM 666 N N . PRO A 1 85 ? -29.358 16.386 33.729 1.00 62.34 85 PRO A N 1
ATOM 667 C CA . PRO A 1 85 ? -28.561 15.179 33.590 1.00 62.34 85 PRO A CA 1
ATOM 668 C C . PRO A 1 85 ? -27.256 15.565 32.901 1.00 62.34 85 PRO A C 1
ATOM 670 O O . PRO A 1 85 ? -27.256 16.031 31.759 1.00 62.34 85 PRO A O 1
ATOM 673 N N . LYS A 1 86 ? -26.133 15.430 33.622 1.00 64.38 86 LYS A N 1
ATOM 674 C CA . LYS A 1 86 ? -24.801 15.741 33.095 1.00 64.38 86 LYS A CA 1
ATOM 675 C C . LYS A 1 86 ? -24.644 14.974 31.784 1.00 64.38 86 LYS A C 1
ATOM 677 O O . LYS A 1 86 ? -24.536 13.746 31.805 1.00 64.38 86 LYS A O 1
ATOM 682 N N . LYS A 1 87 ? -24.661 15.686 30.649 1.00 64.62 87 LYS A N 1
ATOM 683 C CA . LYS A 1 87 ? -24.411 15.102 29.326 1.00 64.62 87 LYS A CA 1
ATOM 684 C C . LYS A 1 87 ? -23.110 14.313 29.439 1.00 64.62 87 LYS A C 1
ATOM 686 O O . LYS A 1 87 ? -22.060 14.899 29.692 1.00 64.62 87 LYS A O 1
ATOM 691 N N . LYS A 1 88 ? -23.179 12.983 29.315 1.00 64.62 88 LYS A N 1
ATOM 692 C CA . LYS A 1 88 ? -21.990 12.127 29.349 1.00 64.62 88 LYS A CA 1
ATOM 693 C C . LYS A 1 88 ? -21.124 12.518 28.155 1.00 64.62 88 LYS A C 1
ATOM 695 O O . LYS A 1 88 ? -21.406 12.127 27.023 1.00 64.62 88 LYS A O 1
ATOM 700 N N . THR A 1 89 ? -20.089 13.315 28.389 1.00 64.38 89 THR A N 1
ATOM 701 C CA . THR A 1 89 ? -19.085 13.635 27.380 1.00 64.38 89 THR A CA 1
ATOM 702 C C . THR A 1 89 ? -18.396 12.330 27.005 1.00 64.38 89 THR A C 1
ATOM 704 O O . THR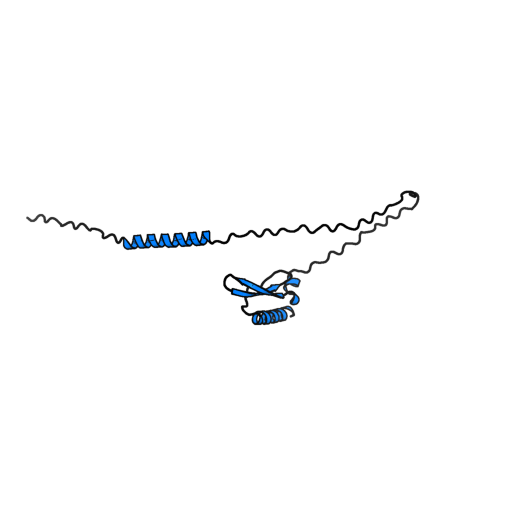 A 1 89 ? -17.677 11.734 27.809 1.00 64.38 89 THR A O 1
ATOM 707 N N . LYS A 1 90 ? -18.662 11.831 25.791 1.00 72.38 90 LYS A N 1
ATOM 708 C CA . LYS A 1 90 ? -17.981 10.646 25.261 1.00 72.38 90 LYS A CA 1
ATOM 709 C C . LYS A 1 90 ? -16.481 10.937 25.274 1.00 72.38 90 LYS A C 1
ATOM 711 O O . LYS A 1 90 ? -16.019 11.821 24.551 1.00 72.38 90 LYS A O 1
ATOM 716 N N . LYS A 1 91 ? -15.725 10.219 26.110 1.00 71.44 91 LYS A N 1
ATOM 717 C CA . LYS A 1 91 ? -14.262 10.310 26.116 1.00 71.44 91 LYS A CA 1
ATOM 718 C C . LYS A 1 91 ? -13.769 9.922 24.724 1.00 71.44 91 LYS A C 1
ATOM 720 O O . LYS A 1 91 ? -14.024 8.810 24.262 1.00 71.44 91 LYS A O 1
ATOM 725 N N . LYS A 1 92 ? -13.109 10.854 24.037 1.00 76.69 92 LYS A N 1
ATOM 726 C CA . LYS A 1 92 ? -12.472 10.572 22.749 1.00 76.69 92 LYS A CA 1
ATOM 727 C C . LYS A 1 92 ? -11.319 9.600 23.000 1.00 76.69 92 LYS A C 1
ATOM 729 O O . LYS A 1 92 ? -10.548 9.790 23.939 1.00 76.69 92 LYS A O 1
ATOM 734 N N . ALA A 1 93 ? -11.227 8.551 22.188 1.00 79.25 93 ALA A N 1
ATOM 735 C CA . ALA A 1 93 ? -10.098 7.634 22.249 1.00 79.25 93 ALA A CA 1
ATOM 736 C C . ALA A 1 93 ? -8.798 8.393 21.942 1.00 79.25 93 ALA A C 1
ATOM 738 O O . ALA A 1 93 ? -8.787 9.295 21.101 1.00 79.25 93 ALA A O 1
ATOM 739 N N . SER A 1 94 ? -7.711 8.028 22.626 1.00 87.50 94 SER A N 1
ATOM 740 C CA . SER A 1 94 ? -6.394 8.601 22.352 1.00 87.50 94 SER A CA 1
ATOM 741 C C . SER A 1 94 ? -5.977 8.300 20.915 1.00 87.50 94 SER A C 1
ATOM 743 O O . SER A 1 94 ? -6.229 7.206 20.405 1.00 87.50 94 SER A O 1
ATOM 745 N N . ARG A 1 95 ? -5.289 9.255 20.282 1.00 84.75 95 ARG A N 1
ATOM 746 C CA . ARG A 1 95 ? -4.719 9.090 18.941 1.00 84.75 95 ARG A CA 1
ATOM 747 C C . ARG A 1 95 ? -3.866 7.819 18.853 1.00 84.75 95 ARG A C 1
ATOM 749 O O . ARG A 1 95 ? -4.067 7.020 17.950 1.00 84.75 95 ARG A O 1
ATOM 756 N N . PHE A 1 96 ? -3.043 7.556 19.869 1.00 86.75 96 PHE A N 1
ATOM 757 C CA . PHE A 1 96 ? -2.208 6.354 19.954 1.00 86.75 96 PHE A CA 1
ATOM 758 C C . PHE A 1 96 ? -3.021 5.048 19.914 1.00 86.75 96 PHE A C 1
ATOM 760 O O . PHE A 1 96 ? -2.683 4.124 19.180 1.00 86.75 96 PHE A O 1
ATOM 767 N N . SER A 1 97 ? -4.142 4.986 20.640 1.00 87.19 97 SER A N 1
ATOM 768 C CA . SER A 1 97 ? -5.029 3.813 20.642 1.00 87.19 97 SER A CA 1
ATOM 769 C C . SER A 1 97 ? -5.698 3.580 19.284 1.00 87.19 97 SER A C 1
ATOM 771 O O . SER A 1 97 ? -6.035 2.449 18.940 1.00 87.19 97 SER A O 1
ATOM 773 N N . ILE A 1 98 ? -5.909 4.644 18.507 1.00 89.56 98 ILE A N 1
ATOM 774 C CA . ILE A 1 98 ? -6.472 4.568 17.155 1.00 89.56 98 ILE A CA 1
ATOM 775 C C . ILE A 1 98 ? -5.380 4.160 16.151 1.00 89.56 98 ILE A C 1
ATOM 777 O O . ILE A 1 98 ? -5.627 3.334 15.273 1.00 89.56 98 ILE A O 1
ATOM 781 N N . GLU A 1 99 ? -4.168 4.693 16.279 1.00 89.88 99 GLU A N 1
ATOM 782 C CA . GLU A 1 99 ? -3.031 4.338 15.424 1.00 89.88 99 GLU A CA 1
ATOM 783 C C . GLU A 1 99 ? -2.650 2.853 15.550 1.00 89.88 99 GLU A C 1
ATOM 785 O O . GLU A 1 99 ? -2.436 2.184 14.537 1.00 89.88 99 GLU A O 1
ATOM 790 N N . ASN A 1 100 ? -2.641 2.326 16.776 1.00 90.88 100 ASN A N 1
ATOM 791 C CA . ASN A 1 100 ? -2.223 0.952 17.063 1.00 90.88 100 ASN A CA 1
ATOM 792 C C . ASN A 1 100 ? -3.326 -0.091 16.871 1.00 90.88 100 ASN A C 1
ATOM 794 O O . ASN A 1 100 ? -3.108 -1.270 17.121 1.00 90.88 100 ASN A O 1
ATOM 798 N N . ASN A 1 101 ? -4.516 0.303 16.416 1.00 92.69 101 ASN A N 1
ATOM 799 C CA . ASN A 1 101 ? -5.575 -0.664 16.175 1.00 92.69 101 ASN A CA 1
ATOM 800 C C . ASN A 1 101 ? -5.351 -1.397 14.831 1.00 92.69 101 ASN A C 1
ATOM 802 O O . ASN A 1 101 ? -5.450 -0.768 13.768 1.00 92.69 101 ASN A O 1
ATOM 806 N N . PRO A 1 102 ? -5.137 -2.727 14.826 1.00 92.56 102 PRO A N 1
ATOM 807 C CA . PRO A 1 102 ? -4.845 -3.500 13.612 1.00 92.56 102 PRO A CA 1
ATOM 808 C C . PRO A 1 102 ? -5.977 -3.459 12.570 1.00 92.56 102 PRO A C 1
ATOM 810 O O . PRO A 1 102 ? -5.728 -3.551 11.363 1.00 92.56 102 PRO A O 1
ATOM 813 N N . ASN A 1 103 ? -7.224 -3.258 13.006 1.00 94.31 103 ASN A N 1
ATOM 814 C CA . ASN A 1 103 ? -8.409 -3.234 12.139 1.00 94.31 103 ASN A CA 1
ATOM 815 C C . ASN A 1 103 ? -8.582 -1.911 11.385 1.00 94.31 103 ASN A C 1
ATOM 817 O O . ASN A 1 103 ? -9.458 -1.778 10.513 1.00 94.31 103 ASN A O 1
ATOM 821 N N . TYR A 1 104 ? -7.798 -0.896 11.743 1.00 95.12 104 TYR A N 1
ATOM 822 C CA . TYR A 1 104 ? -7.838 0.400 11.081 1.00 95.12 104 TYR A CA 1
ATOM 823 C C . TYR A 1 104 ? -6.841 0.491 9.928 1.00 95.12 104 TYR A C 1
ATOM 825 O O . TYR A 1 104 ? -7.010 1.355 9.072 1.00 95.12 104 TYR A O 1
ATOM 833 N N . TRP A 1 105 ? -5.890 -0.435 9.825 1.00 96.25 105 TRP A N 1
ATOM 834 C CA . TRP A 1 105 ? -4.945 -0.493 8.715 1.00 96.25 105 TRP A CA 1
ATOM 835 C C . TRP A 1 105 ? -5.536 -1.195 7.490 1.00 96.25 105 TRP A C 1
ATOM 837 O O . TRP A 1 105 ? -6.073 -2.309 7.575 1.00 96.25 105 TRP A O 1
ATOM 847 N N . ILE A 1 106 ? -5.434 -0.518 6.346 1.00 96.75 106 ILE A N 1
ATOM 848 C CA . ILE A 1 106 ? -5.948 -0.945 5.042 1.00 96.75 106 ILE A CA 1
ATOM 849 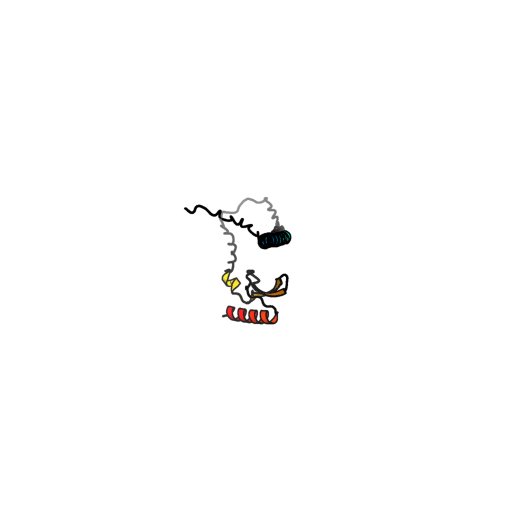C C . ILE A 1 106 ? -4.904 -0.725 3.944 1.00 96.75 106 ILE A C 1
ATOM 851 O O . ILE A 1 106 ? -3.982 0.076 4.094 1.00 96.75 106 ILE A O 1
ATOM 855 N N . ILE A 1 107 ? -5.086 -1.414 2.819 1.00 97.50 107 ILE A N 1
ATOM 856 C CA . ILE A 1 107 ? -4.293 -1.210 1.605 1.00 97.50 107 ILE A CA 1
ATOM 857 C C . ILE A 1 107 ? -5.008 -0.192 0.721 1.00 97.50 107 ILE A C 1
ATOM 859 O O . ILE A 1 107 ? -6.204 -0.319 0.464 1.00 97.50 107 ILE A O 1
ATOM 863 N N . VAL A 1 108 ? -4.270 0.801 0.237 1.00 96.94 108 VAL A N 1
ATOM 864 C CA . VAL A 1 108 ? -4.766 1.836 -0.676 1.00 96.94 108 VAL A CA 1
ATOM 865 C C . VAL A 1 108 ? -3.893 1.850 -1.922 1.00 96.94 108 VAL A C 1
ATOM 867 O O . VAL A 1 108 ? -2.668 1.805 -1.816 1.00 96.94 108 VAL A O 1
ATOM 870 N N . LYS A 1 109 ? -4.513 1.919 -3.102 1.00 95.94 109 LYS A N 1
ATOM 871 C CA . LYS A 1 109 ? -3.795 2.098 -4.366 1.00 95.94 109 LYS A CA 1
ATOM 872 C C . LYS A 1 109 ? -3.412 3.572 -4.524 1.00 95.94 109 LYS A C 1
ATOM 874 O O . LYS A 1 109 ? -4.251 4.451 -4.356 1.00 95.94 109 LYS A O 1
ATOM 879 N N . GLY A 1 110 ? -2.148 3.827 -4.820 1.00 93.00 110 GLY A N 1
ATOM 880 C CA . GLY A 1 110 ? -1.615 5.120 -5.223 1.00 93.00 110 GLY A CA 1
ATOM 881 C C . GLY A 1 110 ? -1.053 5.045 -6.638 1.00 93.00 110 GLY A C 1
ATOM 882 O O . GLY A 1 110 ? -0.799 3.963 -7.171 1.00 93.00 110 GLY A O 1
ATOM 883 N N . SER A 1 111 ? -0.856 6.198 -7.253 1.00 93.62 111 SER A N 1
ATOM 884 C CA . SER A 1 111 ? -0.205 6.314 -8.551 1.00 93.62 111 SER A CA 1
ATOM 885 C C . SER A 1 111 ? 0.631 7.578 -8.592 1.00 93.62 111 SER A C 1
ATOM 887 O O . SER A 1 111 ? 0.261 8.596 -8.011 1.00 93.62 111 SER A O 1
ATOM 889 N N . ASN A 1 112 ? 1.756 7.482 -9.284 1.00 91.56 112 ASN A N 1
ATOM 890 C CA . ASN A 1 112 ? 2.555 8.615 -9.725 1.00 91.56 112 ASN A CA 1
ATOM 891 C C . ASN A 1 112 ? 2.384 8.755 -11.251 1.00 91.56 112 ASN A C 1
ATOM 893 O O . ASN A 1 112 ? 1.600 8.011 -11.840 1.00 91.56 112 ASN A O 1
ATOM 897 N N . SER A 1 113 ? 3.110 9.677 -11.891 1.00 91.19 113 SER A N 1
ATOM 898 C CA . SER A 1 113 ? 3.083 9.850 -13.354 1.00 91.19 113 SER A CA 1
ATOM 899 C C . SER A 1 113 ? 3.384 8.556 -14.116 1.00 91.19 113 SER A C 1
ATOM 901 O O . SER A 1 113 ? 2.750 8.286 -15.129 1.00 91.19 113 SER A O 1
ATOM 903 N N . ASP A 1 114 ? 4.297 7.737 -13.587 1.00 90.56 114 ASP A N 1
ATOM 904 C CA . ASP A 1 114 ? 4.884 6.632 -14.356 1.00 90.56 114 ASP A CA 1
ATOM 905 C C . ASP A 1 114 ? 4.380 5.251 -13.914 1.00 90.56 114 ASP A C 1
ATOM 907 O O . ASP A 1 114 ? 4.522 4.268 -14.636 1.00 90.56 114 ASP A O 1
ATOM 911 N N . THR A 1 115 ? 3.833 5.129 -12.697 1.00 92.69 115 THR A N 1
ATOM 912 C CA . THR A 1 115 ? 3.525 3.816 -12.112 1.00 92.69 115 THR A CA 1
ATOM 913 C C . THR A 1 115 ? 2.437 3.858 -11.045 1.00 92.69 115 THR A C 1
ATOM 915 O O . THR A 1 115 ? 2.233 4.867 -10.363 1.00 92.69 115 THR A O 1
ATOM 918 N N . SER A 1 116 ? 1.763 2.720 -10.862 1.00 95.12 116 SER A N 1
ATOM 919 C CA . SER A 1 116 ? 0.817 2.492 -9.770 1.00 95.12 116 SER A CA 1
ATOM 920 C C . SER A 1 116 ? 1.415 1.584 -8.700 1.00 95.12 116 SER A C 1
ATOM 922 O O . SER A 1 116 ? 2.176 0.664 -8.988 1.00 95.12 116 SER A O 1
ATOM 924 N N . PHE A 1 117 ? 1.071 1.852 -7.450 1.00 96.69 117 PHE A N 1
ATOM 925 C CA . PHE A 1 117 ? 1.596 1.156 -6.285 1.00 96.69 117 PHE A CA 1
ATOM 926 C C . PHE A 1 117 ? 0.521 1.043 -5.204 1.00 96.69 117 PHE A C 1
ATOM 928 O O . PHE A 1 117 ? -0.562 1.613 -5.294 1.00 96.69 117 PHE A O 1
ATOM 935 N N . TYR A 1 118 ? 0.825 0.294 -4.159 1.00 97.69 118 TYR A N 1
ATOM 936 C CA . TYR A 1 118 ? -0.013 0.072 -2.997 1.00 97.69 118 TYR A CA 1
ATOM 937 C C . TYR A 1 118 ? 0.700 0.597 -1.752 1.00 97.69 118 TYR A C 1
ATOM 939 O O . TYR A 1 118 ? 1.919 0.482 -1.622 1.00 97.69 118 TYR A O 1
ATOM 947 N N . LEU A 1 119 ? -0.071 1.177 -0.840 1.00 96.94 119 LEU A N 1
ATOM 948 C CA . LEU A 1 119 ? 0.378 1.731 0.435 1.00 96.94 119 LEU A CA 1
ATOM 949 C C . LEU A 1 119 ? -0.472 1.168 1.570 1.00 96.94 119 LEU A C 1
ATOM 9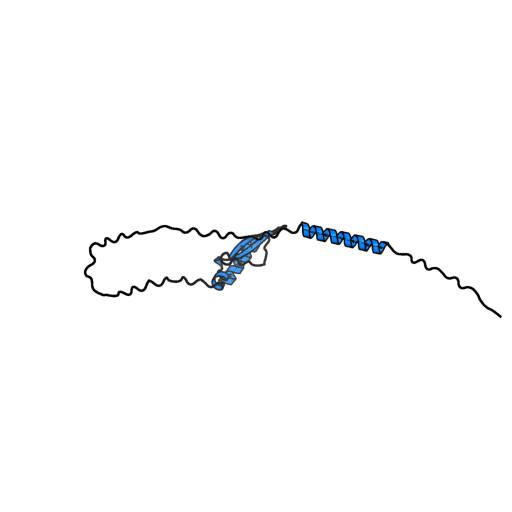51 O O . LEU A 1 119 ? -1.667 0.921 1.395 1.00 96.94 119 LEU A O 1
ATOM 955 N N . LEU A 1 120 ? 0.119 1.060 2.754 1.00 97.00 120 LEU A N 1
ATOM 956 C CA . LEU A 1 120 ? -0.612 0.803 3.992 1.00 97.00 120 LEU A CA 1
ATOM 957 C C . LEU A 1 120 ? -1.041 2.141 4.602 1.00 97.00 120 LEU A C 1
ATOM 959 O O . LEU A 1 120 ? -0.204 3.016 4.835 1.00 97.00 120 LEU A O 1
ATOM 963 N N . LYS A 1 121 ? -2.341 2.307 4.856 1.00 96.75 121 LYS A N 1
ATOM 964 C CA . LYS A 1 121 ? -2.928 3.522 5.437 1.00 96.75 121 LYS A CA 1
ATOM 965 C C . LYS A 1 121 ? -3.829 3.170 6.616 1.00 96.75 121 LYS A C 1
ATOM 967 O O . LYS A 1 121 ? -4.645 2.256 6.517 1.00 96.75 121 LYS A O 1
ATOM 972 N N . ASN A 1 122 ? -3.742 3.930 7.702 1.00 96.38 122 ASN A N 1
ATOM 973 C CA . ASN A 1 122 ? -4.729 3.899 8.770 1.00 96.38 122 ASN A CA 1
ATOM 974 C C . ASN A 1 122 ? -5.978 4.681 8.328 1.00 96.38 122 ASN A C 1
ATOM 976 O O . ASN A 1 122 ? -5.924 5.880 8.045 1.00 96.38 122 ASN A O 1
ATOM 980 N N . LYS A 1 123 ? -7.123 4.002 8.252 1.00 95.12 123 LYS A N 1
ATOM 981 C CA . LYS A 1 123 ? -8.395 4.563 7.774 1.00 95.12 123 LYS A CA 1
ATOM 982 C C . LYS A 1 123 ? -8.993 5.619 8.706 1.00 95.12 123 LYS A C 1
ATOM 984 O O . LYS A 1 123 ? -9.816 6.405 8.255 1.00 95.12 123 LYS A O 1
ATOM 989 N N . LYS A 1 124 ? -8.632 5.610 9.994 1.00 93.81 124 LYS A N 1
ATOM 990 C CA . LYS A 1 124 ? -9.178 6.529 11.002 1.00 93.81 124 LYS A CA 1
ATOM 991 C C . LYS A 1 124 ? -8.328 7.780 11.161 1.00 93.81 124 LYS A C 1
ATOM 993 O O . LYS A 1 124 ? -8.887 8.861 11.274 1.00 93.81 124 LYS A O 1
ATOM 998 N N . THR A 1 125 ? -7.006 7.639 11.159 1.00 92.00 125 THR A N 1
ATOM 999 C CA . THR A 1 125 ? -6.093 8.778 11.358 1.00 92.00 125 THR A CA 1
ATOM 1000 C C . THR A 1 125 ? -5.529 9.339 10.060 1.00 92.00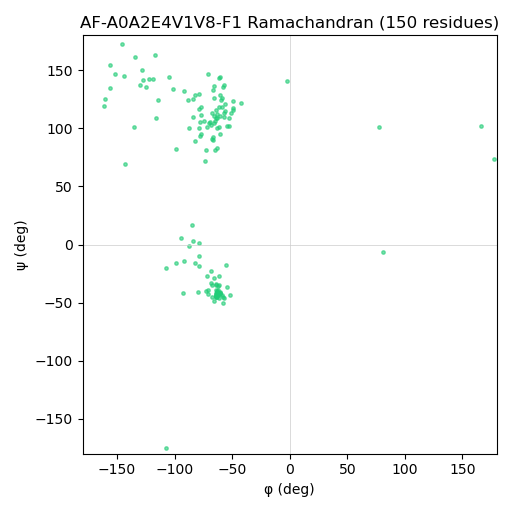 125 THR A C 1
ATOM 1002 O O . THR A 1 125 ? -5.002 10.445 10.040 1.00 92.00 125 THR A O 1
ATOM 1005 N N . GLY A 1 126 ? -5.633 8.593 8.959 1.00 93.12 126 GLY A N 1
ATOM 1006 C CA . GLY A 1 126 ? -5.092 8.991 7.664 1.00 93.12 126 GLY A CA 1
ATOM 1007 C C . GLY A 1 126 ? -3.596 8.724 7.495 1.00 93.12 126 GLY A C 1
ATOM 1008 O O . GLY A 1 126 ? -3.102 8.868 6.375 1.00 93.12 126 GLY A O 1
ATOM 1009 N N . THR A 1 127 ? -2.906 8.297 8.556 1.00 94.38 127 THR A N 1
ATOM 1010 C CA . THR A 1 127 ? -1.471 7.991 8.574 1.00 94.38 127 THR A CA 1
ATOM 1011 C C . THR A 1 127 ? -1.120 6.924 7.541 1.00 94.38 127 THR A C 1
ATOM 1013 O O . THR A 1 127 ? -1.828 5.926 7.406 1.00 94.38 127 THR A O 1
ATOM 1016 N N . LYS A 1 128 ? -0.037 7.135 6.789 1.00 95.25 128 LYS A N 1
ATOM 1017 C CA . LYS A 1 128 ? 0.427 6.243 5.716 1.00 95.25 128 LYS A CA 1
ATOM 1018 C C . LYS A 1 128 ? 1.848 5.783 6.009 1.00 95.25 128 LYS A C 1
ATOM 1020 O O . LYS A 1 128 ? 2.666 6.589 6.445 1.00 95.25 128 LYS A O 1
ATOM 1025 N N . PHE A 1 129 ? 2.153 4.529 5.701 1.00 92.69 129 PHE A N 1
ATOM 1026 C CA . PHE A 1 129 ? 3.544 4.095 5.601 1.00 92.69 129 PHE A CA 1
ATOM 1027 C C . PHE A 1 129 ? 4.197 4.689 4.355 1.00 92.69 129 PHE A C 1
ATOM 1029 O O . PHE A 1 129 ? 3.549 4.864 3.323 1.00 92.69 129 PHE A O 1
ATOM 1036 N N . SER A 1 130 ? 5.491 4.978 4.453 1.00 91.75 130 SER A N 1
ATOM 1037 C CA . SER A 1 130 ? 6.308 5.445 3.331 1.00 91.75 130 SER A CA 1
ATOM 1038 C C . SER A 1 130 ? 6.601 4.337 2.315 1.00 91.75 130 SER A C 1
ATOM 1040 O O . SER A 1 130 ? 6.789 4.628 1.133 1.00 91.75 130 SER A O 1
ATOM 1042 N N . ASN A 1 131 ? 6.611 3.074 2.758 1.00 94.75 131 ASN A N 1
ATOM 1043 C CA . ASN A 1 131 ? 6.892 1.931 1.897 1.00 94.75 131 ASN A CA 1
ATOM 1044 C C . ASN A 1 131 ? 5.810 1.739 0.833 1.00 94.75 131 ASN A C 1
ATOM 1046 O O . ASN A 1 131 ? 4.623 1.602 1.139 1.00 94.75 131 ASN A O 1
ATOM 1050 N N . LYS A 1 132 ? 6.258 1.681 -0.424 1.00 95.44 132 LYS A N 1
ATOM 1051 C CA . LYS A 1 132 ? 5.427 1.443 -1.605 1.00 95.44 132 LYS A CA 1
ATOM 1052 C C . LYS A 1 132 ? 5.575 -0.003 -2.054 1.00 95.44 132 LYS A C 1
ATOM 1054 O O . LYS A 1 132 ? 6.688 -0.503 -2.199 1.00 95.44 132 LYS A O 1
ATOM 1059 N N . PHE A 1 133 ? 4.454 -0.648 -2.344 1.00 96.56 133 PHE A N 1
ATOM 1060 C CA . PHE A 1 133 ? 4.415 -2.016 -2.849 1.00 96.56 133 PHE A CA 1
ATOM 1061 C C . PHE A 1 133 ? 3.874 -2.027 -4.273 1.00 96.56 133 PHE A C 1
ATOM 1063 O O . PHE A 1 133 ? 2.766 -1.567 -4.515 1.00 96.56 133 PHE A O 1
ATOM 1070 N N . TYR A 1 134 ? 4.614 -2.585 -5.224 1.00 95.31 134 TYR A N 1
ATOM 1071 C CA . TYR A 1 134 ? 4.180 -2.633 -6.629 1.00 95.31 134 TYR A CA 1
ATOM 1072 C C . TYR A 1 134 ? 3.315 -3.859 -6.967 1.00 95.31 134 TYR A C 1
ATOM 1074 O O . TYR A 1 134 ? 2.821 -3.984 -8.080 1.00 95.31 134 TYR A O 1
ATOM 1082 N N . SER A 1 135 ? 3.077 -4.745 -5.993 1.00 95.75 135 SER A N 1
ATOM 1083 C CA . SER A 1 135 ? 2.130 -5.860 -6.093 1.00 95.75 135 SER A CA 1
ATOM 1084 C C . SER A 1 135 ? 1.167 -5.847 -4.909 1.00 95.75 135 SER A C 1
ATOM 1086 O O . SER A 1 135 ? 1.560 -5.581 -3.768 1.00 95.75 135 SER A O 1
ATOM 1088 N N . LYS A 1 136 ? -0.099 -6.178 -5.185 1.00 95.88 136 LYS A N 1
ATOM 1089 C CA . LYS A 1 136 ? -1.151 -6.303 -4.169 1.00 95.88 136 LYS A CA 1
ATOM 1090 C C . LYS A 1 136 ? -0.850 -7.433 -3.180 1.00 95.88 136 LYS A C 1
ATOM 1092 O O . LYS A 1 136 ? -1.171 -7.310 -1.999 1.00 95.88 136 LYS A O 1
ATOM 1097 N N . GLU A 1 137 ? -0.215 -8.509 -3.637 1.00 97.44 137 GLU A N 1
ATOM 1098 C CA . GLU A 1 137 ? 0.141 -9.663 -2.803 1.00 97.44 137 GLU A CA 1
ATOM 1099 C C . GLU A 1 137 ? 1.170 -9.277 -1.742 1.00 97.44 137 GLU A C 1
ATOM 1101 O O . GLU A 1 137 ? 0.929 -9.491 -0.555 1.00 97.44 137 GLU A O 1
ATOM 1106 N N . LYS A 1 138 ? 2.248 -8.589 -2.151 1.00 96.88 138 LYS A N 1
ATOM 1107 C CA . LYS A 1 138 ? 3.261 -8.057 -1.225 1.00 96.88 138 LYS A CA 1
ATOM 1108 C C . LYS A 1 138 ? 2.638 -7.105 -0.202 1.00 96.88 138 LYS A C 1
ATOM 1110 O O . LYS A 1 138 ? 2.877 -7.248 0.991 1.00 96.88 138 LYS A O 1
ATOM 1115 N N . ALA A 1 139 ? 1.771 -6.189 -0.644 1.00 97.00 139 ALA A N 1
ATOM 1116 C CA . ALA A 1 139 ? 1.063 -5.284 0.266 1.00 97.00 139 ALA A CA 1
ATOM 1117 C C . ALA A 1 139 ? 0.166 -6.034 1.271 1.00 97.00 139 ALA A C 1
ATOM 1119 O O . ALA A 1 139 ? 0.026 -5.619 2.419 1.00 97.00 139 ALA A O 1
ATOM 1120 N N . THR A 1 140 ? -0.440 -7.146 0.847 1.00 97.38 140 THR A N 1
ATOM 1121 C CA . THR A 1 140 ? -1.297 -7.982 1.701 1.00 97.38 140 THR A CA 1
ATOM 1122 C C . THR A 1 140 ? -0.488 -8.763 2.727 1.00 97.38 140 THR A C 1
ATOM 1124 O O . THR A 1 140 ? -0.907 -8.857 3.881 1.00 97.38 140 THR A O 1
ATOM 1127 N N . GLN A 1 141 ? 0.668 -9.294 2.336 1.00 97.56 141 GLN A N 1
ATOM 1128 C CA . GLN A 1 141 ? 1.588 -9.957 3.256 1.00 97.56 141 GLN A CA 1
ATOM 1129 C C . GLN A 1 141 ? 2.080 -8.985 4.334 1.00 97.56 141 GLN A C 1
ATOM 1131 O O . GLN A 1 141 ? 1.995 -9.290 5.521 1.00 97.56 141 GLN A O 1
ATOM 1136 N N . GLU A 1 142 ? 2.471 -7.775 3.940 1.00 96.75 142 GLU A N 1
ATOM 1137 C CA . GLU A 1 142 ? 2.915 -6.755 4.892 1.00 96.75 142 GLU A CA 1
ATOM 1138 C C . GLU A 1 142 ? 1.789 -6.244 5.792 1.00 96.75 142 GLU A C 1
ATOM 1140 O O . GLU A 1 142 ? 2.001 -6.017 6.982 1.00 96.75 142 GLU A O 1
ATOM 1145 N N . LEU A 1 143 ? 0.556 -6.143 5.282 1.00 96.75 143 LEU A N 1
ATOM 1146 C CA . LEU A 1 143 ? -0.599 -5.842 6.131 1.00 96.75 143 LEU A CA 1
ATOM 1147 C C . LEU A 1 143 ? -0.799 -6.915 7.211 1.00 96.75 143 LEU A C 1
ATOM 1149 O O . LEU A 1 143 ? -1.112 -6.580 8.354 1.00 96.75 143 LEU A O 1
ATOM 1153 N N . LYS A 1 144 ? -0.642 -8.200 6.864 1.00 96.19 144 LYS A N 1
ATOM 1154 C CA . LYS A 1 144 ? -0.744 -9.303 7.833 1.00 96.19 144 LYS A CA 1
ATOM 1155 C C . LYS A 1 144 ? 0.364 -9.216 8.884 1.00 96.19 144 LYS A C 1
ATOM 1157 O O . LYS A 1 144 ? 0.056 -9.303 10.071 1.00 96.19 144 LYS A O 1
ATOM 1162 N N . ASN A 1 145 ? 1.604 -8.963 8.464 1.00 95.88 145 ASN A N 1
ATOM 1163 C CA . ASN A 1 145 ? 2.741 -8.777 9.369 1.00 95.88 145 ASN A CA 1
ATOM 1164 C C . ASN A 1 145 ? 2.491 -7.619 10.342 1.00 95.88 145 ASN A C 1
ATOM 1166 O O . ASN A 1 145 ? 2.566 -7.800 11.555 1.00 95.88 145 ASN A O 1
ATOM 1170 N N . LEU A 1 146 ? 2.088 -6.454 9.833 1.00 94.56 146 LEU A N 1
ATOM 1171 C CA . LEU A 1 146 ? 1.761 -5.294 10.661 1.00 94.56 146 LEU A CA 1
ATOM 1172 C C . LEU A 1 146 ? 0.668 -5.613 11.685 1.00 94.56 146 LEU A C 1
ATOM 1174 O O . LEU A 1 146 ? 0.798 -5.278 12.860 1.00 94.56 146 LEU A O 1
ATOM 1178 N N . ARG A 1 147 ? -0.406 -6.287 11.259 1.00 94.56 147 ARG A N 1
ATOM 1179 C CA . ARG A 1 147 ? -1.490 -6.674 12.170 1.00 94.56 147 ARG A CA 1
ATOM 1180 C C . ARG A 1 147 ? -1.000 -7.620 13.259 1.00 94.56 147 ARG A C 1
ATOM 1182 O O . ARG A 1 147 ? -1.414 -7.458 14.398 1.00 94.56 147 ARG A O 1
ATOM 1189 N N . SER A 1 148 ? -0.109 -8.554 12.932 1.00 94.44 148 SER A N 1
ATOM 1190 C CA . SER A 1 148 ? 0.468 -9.467 13.925 1.00 94.44 148 SER A CA 1
ATOM 1191 C C . SER A 1 148 ? 1.313 -8.742 14.979 1.00 94.44 148 SER A C 1
ATOM 1193 O O . SER A 1 148 ? 1.264 -9.107 16.148 1.00 94.44 148 SER A O 1
ATOM 1195 N N . ILE A 1 149 ? 2.021 -7.675 14.590 1.00 93.19 149 ILE A N 1
ATOM 1196 C CA . ILE A 1 149 ? 2.836 -6.864 15.505 1.00 93.19 149 ILE A CA 1
ATOM 1197 C C . ILE A 1 149 ? 1.947 -6.038 16.443 1.00 93.19 149 ILE A C 1
ATOM 1199 O O . ILE A 1 149 ? 2.261 -5.917 17.619 1.00 93.19 149 ILE A O 1
ATOM 1203 N N . LEU A 1 150 ? 0.838 -5.488 15.939 1.00 90.31 150 LEU A N 1
ATOM 1204 C CA . LEU A 1 150 ? -0.060 -4.613 16.707 1.00 90.31 150 LEU A CA 1
ATOM 1205 C C . LEU A 1 150 ? -1.017 -5.345 17.659 1.00 90.31 150 LEU A C 1
ATOM 1207 O O . LEU A 1 150 ? -1.613 -4.711 18.524 1.00 90.31 150 LEU A O 1
ATOM 1211 N N . VAL A 1 151 ? -1.233 -6.647 17.459 1.00 86.62 151 VAL A N 1
ATOM 1212 C CA . VAL A 1 151 ? -2.069 -7.478 18.348 1.00 86.62 151 VAL A CA 1
ATOM 1213 C C . VAL A 1 151 ? -1.288 -7.945 19.585 1.00 86.62 151 VAL A C 1
ATOM 1215 O O . VAL A 1 151 ? -1.902 -8.401 20.546 1.00 86.62 151 VAL A O 1
ATOM 1218 N N . LYS A 1 152 ? 0.044 -7.840 19.553 1.00 60.75 152 LYS A N 1
ATOM 1219 C CA . LYS A 1 152 ? 0.941 -8.264 20.627 1.00 60.75 152 LYS A CA 1
ATOM 1220 C C . LYS A 1 152 ? 0.952 -7.267 21.783 1.00 60.75 152 LYS A C 1
ATOM 1222 O O . LYS A 1 152 ? 1.013 -7.749 22.932 1.00 60.75 152 LYS A O 1
#

Radius of gyration: 40.73 Å; Cα contacts (8 Å, |Δi|>4): 85; chains: 1; bounding box: 140×61×82 Å

pLDDT: mean 72.27, std 21.35, range [34.5, 97.69]

Sequence (152 aa):
MTKGKKQPSKEIKSKTDNKKTFLFICLILISGLAAIYLIKNKPSEKNQSFDIDPIEEISNNDSIITIDTSKLNQIEVEELIVKPPKKKTKKKASRFSIENNPNYWIIVKGSNSDTSFYLLKNKKTGTKFSNKFYSKEKATQELKNLRSILVK

Solvent-accessible surface area (backbone atoms only — not comparable to full-atom values): 10277 Å² total; per-residue (Å²): 142,90,85,81,83,82,78,83,81,76,81,79,76,77,80,76,71,58,67,58,59,52,50,52,54,53,50,52,52,54,54,48,52,53,53,51,50,52,61,71,65,49,74,79,80,73,77,79,76,77,82,76,75,78,77,76,81,82,80,84,81,87,77,83,77,84,77,80,78,87,78,86,74,89,82,80,95,70,88,74,79,74,70,72,78,76,76,79,74,76,79,76,77,56,68,67,66,57,71,50,34,49,88,35,56,42,81,42,81,46,71,61,99,88,50,65,34,31,30,48,29,30,76,82,80,64,52,63,56,88,66,75,24,81,42,72,65,61,43,49,52,49,51,52,52,53,33,59,62,49,73,107

Nearest PDB structures (foldseek):
  8fnp-assembly1_G  TM=4.823E-01  e=3.213E+00  Homo sapiens
  6put-assembly1_A-2  TM=4.843E-01  e=3.659E+00  Saccharolobus solfataricus P2
  8fnh-assembly1_G  TM=4.829E-01  e=3.659E+00  Homo sapiens
  8fnd-assembly1_G  TM=4.794E-01  e=4.745E+00  Homo sapiens
  7u32-assembly1_A  TM=5.021E-01  e=4.447E+00  Visna/maedi virus EV1 KV1772

Foldseek 3Di:
DDDDDDDDDPDPPPPPPCVVVVVVVVVVVVVVVVVVVCVVPVPPPPPPPDPPPPPDPPDDDPPPDPDDPPDPDDDDDDPPPPPPDPPPDPPDDDPVVQVLQLVQWDWDWDDDPPAIWIWIARNPPRDTDPDTHRDPVVVVVVSVVSSVVSVD

Mean predicted aligned error: 21.76 Å

Secondary structure (DSSP, 8-state):
----PPP----------HHHHHHHHHHHHHHHHHHHHHHHT----------------------------S--------------------PPPPHHHHHT-GGGEEEEEEE-SS-EEEEEEETTT--B-S--BSSHHHHHHHHHHHHHHHT-